Protein AF-A0A0G4EYD3-F1 (afdb_monomer)

Sequence (147 aa):
MQPTGAAPSPRPPSPALFQPADLFDLSLPISKMAAMAMATDDAKRAALRSQLATRTRQQELLGHTAETVNSTLLNAVQQHIHKALSRLGLADVLAFDIGGDVEAGLKVVYVLERGNGEEWRAMGRFLRLAAIYRLTPANGLPLVLSA

pLDDT: mean 81.96, std 15.68, range [40.56, 94.81]

Radius of gyration: 21.17 Å; Cα contacts (8 Å, |Δi|>4): 129; chains: 1; bounding box: 42×32×82 Å

Mean predicted aligned error: 10.3 Å

Structure (mmCIF, N/CA/C/O backbone):
data_AF-A0A0G4EYD3-F1
#
_entry.id   AF-A0A0G4EYD3-F1
#
loop_
_atom_site.group_PDB
_atom_site.id
_atom_site.type_symbol
_atom_site.label_atom_id
_atom_site.label_alt_id
_atom_site.label_comp_id
_atom_site.label_asym_id
_atom_site.label_entity_id
_atom_site.label_seq_id
_atom_site.pdbx_PDB_ins_code
_atom_site.Cartn_x
_atom_site.Cartn_y
_atom_site.Cartn_z
_atom_site.occupancy
_atom_site.B_iso_or_equiv
_atom_site.auth_seq_id
_atom_site.auth_comp_id
_atom_site.auth_asym_id
_atom_site.auth_atom_id
_atom_site.pdbx_PDB_model_num
ATOM 1 N N . MET A 1 1 ? -21.537 16.312 61.792 1.00 40.56 1 MET A N 1
ATOM 2 C CA . MET A 1 1 ? -20.476 16.769 60.869 1.00 40.56 1 MET A CA 1
ATOM 3 C C . MET A 1 1 ? -20.125 15.584 59.979 1.00 40.56 1 MET A C 1
ATOM 5 O O . MET A 1 1 ? -19.493 14.658 60.463 1.00 40.56 1 MET A O 1
ATOM 9 N N . GLN A 1 2 ? -20.636 15.539 58.750 1.00 45.38 2 GLN A N 1
ATOM 10 C CA . GLN A 1 2 ? -20.492 14.410 57.821 1.00 45.38 2 GLN A CA 1
ATOM 11 C C . GLN A 1 2 ? -19.885 14.970 56.525 1.00 45.38 2 GLN A C 1
ATOM 13 O O . GLN A 1 2 ? -20.424 15.960 56.029 1.00 45.38 2 GLN A O 1
ATOM 18 N N . PRO A 1 3 ? -18.761 14.446 56.001 1.00 52.41 3 PRO A N 1
ATOM 19 C CA . PRO A 1 3 ? -18.177 14.989 54.786 1.00 52.41 3 PRO A CA 1
ATOM 20 C C . PRO A 1 3 ? -18.853 14.369 53.559 1.00 52.41 3 PRO A C 1
ATOM 22 O O . PRO A 1 3 ? -18.939 13.150 53.413 1.00 52.41 3 PRO A O 1
ATOM 25 N N . THR A 1 4 ? -19.347 15.236 52.681 1.00 48.44 4 THR A N 1
ATOM 26 C CA . THR A 1 4 ? -19.928 14.898 51.382 1.00 48.44 4 THR A CA 1
ATOM 27 C C . THR A 1 4 ? -18.837 14.363 50.454 1.00 48.44 4 THR A C 1
ATOM 29 O O . THR A 1 4 ? -17.903 15.084 50.107 1.00 48.44 4 THR A O 1
ATOM 32 N N . GLY A 1 5 ? -18.948 13.094 50.053 1.00 50.06 5 GLY A N 1
ATOM 33 C CA . GLY A 1 5 ? -18.092 12.491 49.034 1.00 50.06 5 GLY 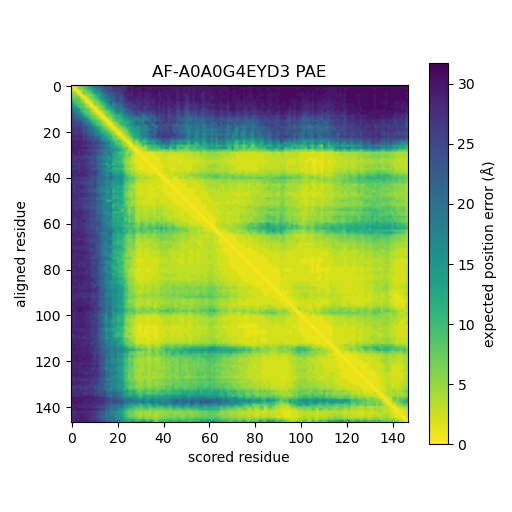A CA 1
ATOM 34 C C . GLY A 1 5 ? -18.381 13.090 47.657 1.00 50.06 5 GLY A C 1
ATOM 35 O O . GLY A 1 5 ? -19.518 13.061 47.190 1.00 50.06 5 GLY A O 1
ATOM 36 N N . ALA A 1 6 ? -17.354 13.646 47.017 1.00 49.34 6 ALA A N 1
ATOM 37 C CA . ALA A 1 6 ? -17.424 14.126 45.644 1.00 49.34 6 ALA A CA 1
ATOM 38 C C . ALA A 1 6 ? -17.545 12.939 44.672 1.00 49.34 6 ALA A C 1
ATOM 40 O O . ALA A 1 6 ? -16.748 12.001 44.720 1.00 49.34 6 ALA A O 1
ATOM 41 N N . ALA A 1 7 ? -18.543 12.985 43.790 1.00 56.22 7 ALA A N 1
ATOM 42 C CA . ALA A 1 7 ? -18.697 12.030 42.699 1.00 56.22 7 ALA A CA 1
ATOM 43 C C . ALA A 1 7 ? -17.578 12.218 41.649 1.00 56.22 7 ALA A C 1
ATOM 45 O O . ALA A 1 7 ? -17.197 13.358 41.368 1.00 56.22 7 ALA A O 1
ATOM 46 N N . PRO A 1 8 ? -17.052 11.139 41.040 1.00 48.81 8 PRO A N 1
ATOM 47 C CA . PRO A 1 8 ? -16.058 11.252 39.980 1.00 48.81 8 PRO A CA 1
ATOM 48 C C . PRO A 1 8 ? -16.696 11.793 38.693 1.00 48.81 8 PRO A C 1
ATOM 50 O O . PRO A 1 8 ? -17.663 11.233 38.176 1.00 48.81 8 PRO A O 1
ATOM 53 N N . SER A 1 9 ? -16.132 12.882 38.169 1.00 48.56 9 SER A N 1
ATOM 54 C CA . SER A 1 9 ? -16.523 13.479 36.890 1.00 48.56 9 SER A CA 1
ATOM 55 C C . SER A 1 9 ? -16.394 12.472 35.735 1.00 48.56 9 SER A C 1
ATOM 57 O O . SER A 1 9 ? -15.351 11.820 35.611 1.00 48.56 9 SER A O 1
ATOM 59 N N . PRO A 1 10 ? -17.397 12.357 34.846 1.00 48.25 10 PRO A N 1
ATOM 60 C CA . PRO A 1 10 ? -17.303 11.504 33.671 1.00 48.25 10 PRO A CA 1
ATOM 61 C C . PRO A 1 10 ? -16.250 12.063 32.706 1.00 48.25 10 PRO A C 1
ATOM 63 O O . PRO A 1 10 ? -16.339 13.197 32.236 1.00 48.25 10 PRO A O 1
ATOM 66 N N . ARG A 1 11 ? -15.225 11.255 32.416 1.00 48.97 11 ARG A N 1
ATOM 67 C CA . ARG A 1 11 ? -14.239 11.529 31.365 1.00 48.97 11 ARG A CA 1
ATOM 68 C C . ARG A 1 11 ? -14.976 11.586 30.015 1.00 48.97 11 ARG A C 1
ATOM 70 O O . ARG A 1 11 ? -15.699 10.637 29.713 1.00 48.97 11 ARG A O 1
ATOM 77 N N . PRO A 1 12 ? -14.809 12.643 29.199 1.00 50.22 12 PRO A N 1
ATOM 78 C CA . PRO A 1 12 ? -15.462 12.706 27.899 1.00 50.22 12 PRO A CA 1
ATOM 79 C C . PRO A 1 12 ? -14.960 11.556 27.008 1.00 50.22 12 PRO A C 1
ATOM 81 O O . PRO A 1 12 ? -13.764 11.240 27.044 1.00 50.22 12 PRO A O 1
ATOM 84 N N . PRO A 1 13 ? -15.843 10.910 26.225 1.00 55.06 13 PRO A N 1
ATOM 85 C CA . PRO A 1 13 ? -15.437 9.873 25.288 1.00 55.06 13 PRO A CA 1
ATOM 86 C C . PRO A 1 13 ? -14.444 10.473 24.291 1.00 55.06 13 PRO A C 1
ATOM 88 O O . PRO A 1 13 ? -14.713 11.507 23.678 1.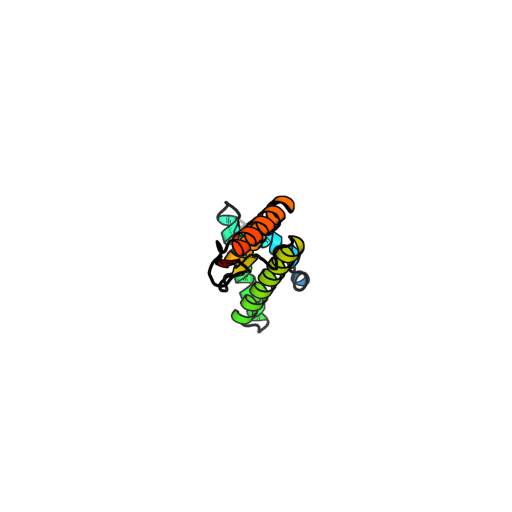00 55.06 13 PRO A O 1
ATOM 91 N N . SER A 1 14 ? -13.277 9.843 24.143 1.00 58.84 14 SER A N 1
ATOM 92 C CA . SER A 1 14 ? -12.339 10.199 23.081 1.00 58.84 14 SER A CA 1
ATOM 93 C C . SER A 1 14 ? -13.079 10.130 21.741 1.00 58.84 14 SER A C 1
ATOM 95 O O . SER A 1 14 ? -13.732 9.116 21.481 1.00 58.84 14 SER A O 1
ATOM 97 N N . PRO A 1 15 ? -13.029 11.178 20.900 1.00 45.50 15 PRO A N 1
ATOM 98 C CA . PRO A 1 15 ? -13.751 11.169 19.638 1.00 45.50 15 PRO A CA 1
ATOM 99 C C . PRO A 1 15 ? -13.253 10.002 18.786 1.00 45.50 15 PRO A C 1
ATOM 101 O O . PRO A 1 15 ? -12.053 9.871 18.529 1.00 45.50 15 PRO A O 1
ATOM 104 N N . ALA A 1 16 ? -14.177 9.137 18.366 1.00 55.03 16 ALA A N 1
ATOM 105 C CA . ALA A 1 16 ? -13.883 8.110 17.384 1.00 55.03 16 ALA A CA 1
ATOM 106 C C . ALA A 1 16 ? -13.436 8.816 16.099 1.00 55.03 16 ALA A C 1
ATOM 108 O O . ALA A 1 16 ? -14.195 9.563 15.487 1.00 55.03 16 ALA A O 1
ATOM 109 N N . LEU A 1 17 ? -12.177 8.609 15.712 1.00 56.00 17 LEU A N 1
ATOM 110 C CA . LEU A 1 17 ? -11.578 9.234 14.529 1.00 56.00 17 LEU A CA 1
ATOM 111 C C . LEU A 1 17 ? -12.106 8.672 13.199 1.00 56.00 17 LEU A C 1
ATOM 113 O O . LEU A 1 17 ? -11.636 9.106 12.148 1.00 56.00 17 LEU A O 1
ATOM 117 N N . PHE A 1 18 ? -13.024 7.710 13.264 1.00 48.94 18 PHE A N 1
ATOM 118 C CA . PHE A 1 18 ? -13.654 7.042 12.137 1.00 48.94 18 PHE A CA 1
ATOM 119 C C . PHE A 1 18 ? -15.134 6.870 12.452 1.00 48.94 18 PHE A C 1
ATOM 121 O O . PHE A 1 18 ? -15.485 6.373 13.528 1.00 48.94 18 PHE A O 1
ATOM 128 N N .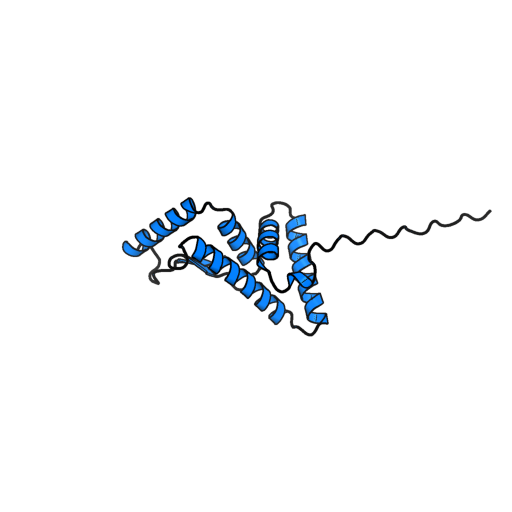 GLN A 1 19 ? -15.991 7.303 11.533 1.00 49.38 19 GLN A N 1
ATOM 129 C CA . GLN A 1 19 ? -17.426 7.087 11.639 1.00 49.38 19 GLN A CA 1
ATOM 130 C C . GLN A 1 19 ? -17.807 5.808 10.883 1.00 49.38 19 GLN A C 1
ATOM 132 O O . GLN A 1 19 ? -17.167 5.470 9.889 1.00 49.38 19 GLN A O 1
ATOM 137 N N . PRO A 1 20 ? -18.874 5.098 11.293 1.00 46.72 20 PRO A N 1
ATOM 138 C CA . PRO A 1 20 ? -19.360 3.932 10.556 1.00 46.72 20 PRO A CA 1
ATOM 139 C C . PRO A 1 20 ? -19.667 4.244 9.082 1.00 46.72 20 PRO A C 1
ATOM 141 O O . PRO A 1 20 ? -19.552 3.364 8.243 1.00 46.72 20 PRO A O 1
ATOM 144 N N . ALA A 1 21 ? -20.010 5.492 8.744 1.00 41.50 21 ALA A N 1
ATOM 145 C CA . ALA A 1 21 ? -20.272 5.929 7.371 1.00 41.50 21 ALA A CA 1
ATOM 146 C C . ALA A 1 21 ? -19.030 5.921 6.452 1.00 41.50 21 ALA A C 1
ATOM 148 O O . ALA A 1 21 ? -19.189 5.871 5.234 1.00 41.50 21 ALA A O 1
ATOM 149 N N . ASP A 1 22 ? -17.811 5.854 7.004 1.00 49.59 22 ASP A N 1
ATOM 150 C CA . ASP A 1 22 ? -16.561 5.680 6.239 1.00 49.59 22 ASP A CA 1
ATOM 151 C C . ASP A 1 22 ? -16.406 4.244 5.679 1.00 49.59 22 ASP A C 1
ATOM 153 O O . ASP A 1 22 ? -15.371 3.879 5.121 1.00 49.59 22 ASP A O 1
ATOM 157 N N . LEU A 1 23 ? -17.440 3.404 5.834 1.00 47.19 23 LEU A N 1
ATOM 158 C CA . LEU A 1 23 ? -17.499 2.006 5.398 1.00 47.19 23 LEU A CA 1
ATOM 159 C C . LEU A 1 23 ? -17.307 1.802 3.887 1.00 47.19 23 LEU A C 1
ATOM 161 O O . LEU A 1 23 ? -16.949 0.693 3.495 1.00 47.19 23 LEU A O 1
ATOM 165 N N . PHE A 1 24 ? -17.524 2.826 3.055 1.00 48.47 24 PHE A N 1
ATOM 166 C CA . PHE A 1 24 ? -17.606 2.659 1.596 1.00 48.47 24 PHE A CA 1
ATOM 167 C C . PHE A 1 24 ? -16.558 3.429 0.783 1.00 48.47 24 PHE A C 1
ATOM 169 O O . PHE A 1 24 ? -16.327 3.070 -0.369 1.00 48.47 24 PHE A O 1
ATOM 176 N N . ASP A 1 25 ? -15.863 4.409 1.371 1.00 55.00 25 ASP A N 1
ATOM 177 C CA . ASP A 1 25 ? -14.700 5.056 0.747 1.00 55.00 25 ASP A CA 1
ATOM 178 C C . ASP A 1 25 ? -13.474 4.902 1.651 1.00 55.00 25 ASP A C 1
ATOM 180 O O . ASP A 1 25 ? -13.093 5.779 2.425 1.00 55.00 25 ASP A O 1
ATOM 184 N N . LEU A 1 26 ? -12.866 3.718 1.572 1.00 63.03 26 LEU A N 1
ATOM 185 C CA . LEU A 1 26 ? -11.717 3.343 2.392 1.00 63.03 26 LEU A CA 1
ATOM 186 C C . LEU A 1 26 ? -10.424 4.061 1.984 1.00 63.03 26 LEU A C 1
ATOM 188 O O . LEU A 1 26 ? -9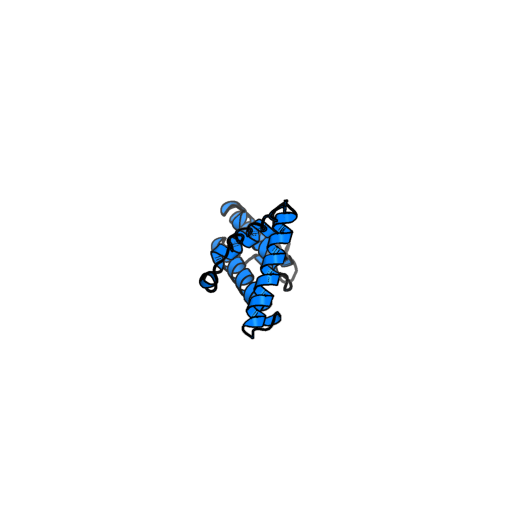.426 3.911 2.679 1.00 63.03 26 LEU A O 1
ATOM 192 N N . SER A 1 27 ? -10.416 4.864 0.916 1.00 62.09 27 SER A N 1
ATOM 193 C CA . SER A 1 27 ? -9.193 5.499 0.415 1.00 62.09 27 SER A CA 1
ATOM 194 C C . SER A 1 27 ? -8.574 6.487 1.416 1.00 62.09 27 SER A C 1
ATOM 196 O O . SER A 1 27 ? -7.394 6.377 1.748 1.00 62.09 27 SER A O 1
ATOM 198 N N . LEU A 1 28 ? -9.380 7.399 1.968 1.00 61.16 28 LEU A N 1
ATOM 199 C CA . LEU A 1 28 ? -8.977 8.362 3.002 1.00 61.16 28 LEU A CA 1
ATOM 200 C C . LEU A 1 28 ? -8.583 7.679 4.328 1.00 61.16 28 LEU A C 1
ATOM 202 O O . LEU A 1 28 ? -7.531 8.011 4.889 1.00 61.16 28 LEU A O 1
ATOM 206 N N . PRO A 1 29 ? -9.361 6.701 4.836 1.00 84.31 29 PRO A N 1
ATOM 207 C CA . PRO A 1 29 ? -8.949 5.888 5.974 1.00 84.31 29 PRO A CA 1
ATOM 208 C C . PRO A 1 29 ? -7.628 5.141 5.759 1.00 84.31 29 PRO A C 1
ATOM 210 O O . PRO A 1 29 ? -6.812 5.095 6.679 1.00 84.31 29 PRO A O 1
ATOM 213 N N . ILE A 1 30 ? -7.386 4.584 4.567 1.00 88.19 30 ILE A N 1
ATOM 214 C CA . ILE A 1 30 ? -6.188 3.791 4.259 1.00 88.19 30 ILE A CA 1
ATOM 215 C C . ILE A 1 30 ? -4.917 4.644 4.311 1.00 88.19 30 ILE A C 1
ATOM 217 O O . ILE A 1 30 ? -3.982 4.249 5.004 1.00 88.19 30 ILE A O 1
ATOM 221 N N . SER A 1 31 ? -4.878 5.829 3.691 1.00 89.25 31 SER A N 1
ATOM 222 C CA . SER A 1 31 ? -3.692 6.706 3.749 1.00 89.25 31 SER A CA 1
ATOM 223 C C . SER A 1 31 ? -3.357 7.133 5.186 1.00 89.25 31 SER A C 1
ATOM 225 O O . SER A 1 31 ? -2.194 7.192 5.592 1.00 89.25 31 SER A O 1
ATOM 227 N N . LYS A 1 32 ? -4.381 7.377 6.016 1.00 90.44 32 LYS A N 1
ATOM 228 C CA . LYS A 1 32 ? -4.191 7.699 7.439 1.00 90.44 32 LYS A CA 1
ATOM 229 C C . LYS A 1 32 ? -3.658 6.505 8.230 1.00 90.44 32 LYS A C 1
ATOM 231 O O . LYS A 1 32 ? -2.720 6.663 9.011 1.00 90.44 32 LYS A O 1
ATOM 236 N N . MET A 1 33 ? -4.227 5.319 8.026 1.00 90.94 33 MET A N 1
ATOM 237 C CA . MET A 1 33 ? -3.736 4.084 8.643 1.00 90.94 33 MET A CA 1
ATOM 238 C C . MET A 1 33 ? -2.300 3.769 8.196 1.00 90.94 33 MET A C 1
ATOM 240 O O . MET A 1 33 ? -1.483 3.375 9.023 1.00 90.94 33 MET A O 1
ATOM 244 N N . ALA A 1 34 ? -1.961 4.034 6.933 1.00 93.00 34 ALA A N 1
ATOM 245 C CA . ALA A 1 34 ? -0.616 3.905 6.381 1.00 93.00 34 ALA A CA 1
ATOM 246 C C . ALA A 1 34 ? 0.384 4.839 7.081 1.00 93.00 34 ALA A C 1
ATOM 248 O O . ALA A 1 34 ? 1.449 4.402 7.520 1.00 93.00 34 ALA A O 1
ATOM 249 N N . ALA A 1 35 ? 0.008 6.103 7.294 1.00 92.62 35 ALA A N 1
ATOM 250 C CA . ALA A 1 35 ? 0.816 7.046 8.065 1.00 92.62 35 ALA A CA 1
ATOM 251 C C . ALA A 1 35 ? 1.008 6.607 9.529 1.00 92.62 35 ALA A C 1
ATOM 253 O O . ALA A 1 35 ? 2.081 6.807 10.095 1.00 92.62 35 ALA A O 1
ATOM 254 N N . MET A 1 36 ? -0.004 5.990 10.149 1.00 92.62 36 MET A N 1
ATOM 255 C CA . MET A 1 36 ? 0.117 5.433 11.502 1.00 92.62 36 MET A CA 1
ATOM 256 C C . MET A 1 36 ? 1.005 4.182 11.541 1.00 92.62 36 MET A C 1
ATOM 258 O O . MET A 1 36 ? 1.783 4.035 12.481 1.00 92.62 36 MET A O 1
ATOM 262 N N . ALA A 1 37 ? 0.930 3.312 10.529 1.00 92.12 37 ALA A N 1
ATOM 263 C CA . ALA A 1 37 ? 1.753 2.105 10.420 1.00 92.12 37 ALA A CA 1
ATOM 264 C C . ALA A 1 37 ? 3.251 2.432 10.291 1.00 92.12 37 ALA A C 1
ATOM 266 O O . ALA A 1 37 ? 4.091 1.718 10.836 1.00 92.12 37 ALA A O 1
ATOM 267 N N . MET A 1 38 ? 3.574 3.538 9.613 1.00 94.81 38 MET A N 1
ATOM 268 C CA . MET A 1 38 ? 4.941 4.039 9.417 1.00 94.81 38 MET A CA 1
ATOM 269 C C . MET A 1 38 ? 5.383 5.084 10.454 1.00 94.81 38 MET A C 1
ATOM 271 O O . MET A 1 38 ? 6.464 5.659 10.328 1.00 94.81 38 MET A O 1
ATOM 275 N N . ALA A 1 39 ? 4.575 5.351 11.485 1.00 92.31 39 ALA A N 1
ATOM 276 C CA . ALA A 1 39 ? 4.936 6.310 12.522 1.00 92.31 39 ALA A CA 1
ATOM 277 C C . ALA A 1 39 ? 6.088 5.784 13.395 1.00 92.31 39 ALA A C 1
ATOM 279 O O . ALA A 1 39 ? 6.054 4.650 13.869 1.00 92.31 39 ALA A O 1
ATOM 280 N N . THR A 1 40 ? 7.066 6.645 13.688 1.00 92.06 40 THR A N 1
ATOM 281 C CA . THR A 1 40 ? 8.166 6.343 14.626 1.00 92.06 40 THR A CA 1
ATOM 282 C C . THR A 1 40 ? 7.682 6.176 16.072 1.00 92.06 40 THR A C 1
ATOM 284 O O . THR A 1 40 ? 8.365 5.582 16.893 1.00 92.06 40 THR A O 1
ATOM 287 N N . ASP A 1 41 ? 6.506 6.718 16.390 1.00 92.56 41 ASP A N 1
ATOM 288 C CA . ASP A 1 41 ? 5.900 6.678 17.718 1.00 92.56 41 ASP A CA 1
ATOM 289 C C . ASP A 1 41 ? 5.169 5.345 17.958 1.00 92.56 41 ASP A C 1
ATOM 291 O O . ASP A 1 41 ? 4.169 5.028 17.301 1.00 92.56 41 ASP A O 1
ATOM 295 N N . ASP A 1 42 ? 5.646 4.587 18.944 1.00 91.38 42 ASP A N 1
ATOM 296 C CA . ASP A 1 42 ? 5.076 3.304 19.358 1.00 91.38 42 ASP A CA 1
ATOM 297 C C . ASP A 1 42 ? 3.614 3.406 19.788 1.00 91.38 42 ASP A C 1
ATOM 299 O O . ASP A 1 42 ? 2.823 2.509 19.482 1.00 91.38 42 ASP A O 1
ATOM 303 N N . ALA A 1 43 ? 3.216 4.510 20.426 1.00 91.81 43 ALA A N 1
ATOM 304 C CA . ALA A 1 43 ? 1.835 4.718 20.835 1.00 91.81 43 ALA A CA 1
ATOM 305 C C . ALA A 1 43 ? 0.908 4.845 19.618 1.00 91.81 43 ALA A C 1
ATOM 307 O O . ALA A 1 43 ? -0.214 4.335 19.640 1.00 91.81 43 ALA A O 1
ATOM 308 N N . LYS A 1 44 ? 1.376 5.455 18.520 1.00 89.62 44 LYS A N 1
ATOM 309 C CA . LYS A 1 44 ? 0.597 5.563 17.273 1.00 89.62 44 LYS A CA 1
ATOM 310 C C . LYS A 1 44 ? 0.444 4.215 16.580 1.00 89.62 44 LYS A C 1
ATOM 312 O O . LYS A 1 44 ? -0.656 3.893 16.127 1.00 89.62 44 LYS A O 1
ATOM 317 N N . ARG A 1 45 ? 1.504 3.401 16.552 1.00 91.31 45 ARG A N 1
ATOM 318 C CA . ARG A 1 45 ? 1.438 2.031 16.012 1.00 91.31 45 ARG A CA 1
ATOM 319 C C . ARG A 1 45 ? 0.527 1.140 16.863 1.00 91.31 45 ARG A C 1
ATOM 321 O O . ARG A 1 45 ? -0.288 0.395 16.323 1.00 91.31 45 ARG A O 1
ATOM 328 N N . ALA A 1 46 ? 0.594 1.257 18.189 1.00 91.00 46 ALA A N 1
ATOM 329 C CA . ALA A 1 46 ? -0.307 0.552 19.101 1.00 91.00 46 ALA A CA 1
ATOM 330 C C . ALA A 1 46 ? -1.771 0.994 18.929 1.00 91.00 46 ALA A C 1
ATOM 332 O O . ALA A 1 46 ? -2.672 0.154 18.920 1.00 91.00 46 ALA A O 1
ATOM 333 N N . ALA A 1 47 ? -2.014 2.292 18.724 1.00 90.62 47 ALA A N 1
ATOM 334 C CA . ALA A 1 47 ? -3.346 2.817 18.444 1.00 90.62 47 ALA A CA 1
ATOM 335 C C . ALA A 1 47 ? -3.925 2.254 17.138 1.00 90.62 47 ALA A C 1
ATOM 337 O O . ALA A 1 47 ? -5.093 1.871 17.126 1.00 90.62 47 ALA A O 1
ATOM 338 N N . LEU A 1 48 ? -3.120 2.134 16.073 1.00 91.19 48 LEU A N 1
ATOM 339 C CA . LEU A 1 48 ? -3.545 1.491 14.824 1.00 91.19 48 LEU A CA 1
ATOM 340 C C . LEU A 1 48 ? -3.997 0.046 15.074 1.00 91.19 48 LEU A C 1
ATOM 342 O O . LEU A 1 48 ? -5.110 -0.325 14.707 1.00 91.19 48 LEU A O 1
ATOM 346 N N . ARG A 1 49 ? -3.173 -0.760 15.755 1.00 90.06 49 ARG A N 1
ATOM 347 C CA . ARG A 1 49 ? -3.507 -2.164 16.060 1.00 90.06 49 ARG A CA 1
ATOM 348 C C . ARG A 1 49 ? -4.767 -2.284 16.917 1.00 90.06 49 ARG A C 1
ATOM 350 O O . ARG A 1 49 ? -5.612 -3.133 16.651 1.00 90.06 49 ARG A O 1
ATOM 357 N N . SER A 1 50 ? -4.927 -1.399 17.900 1.00 88.88 50 SER A N 1
ATOM 358 C CA . SER A 1 50 ? -6.132 -1.326 18.735 1.00 88.88 50 SER A CA 1
ATOM 359 C C . SER A 1 50 ? -7.387 -0.994 17.919 1.00 88.88 50 SER A C 1
ATOM 361 O O . SER A 1 50 ? -8.440 -1.602 18.120 1.00 88.88 50 SER A O 1
ATOM 363 N N . GLN A 1 51 ? -7.282 -0.075 16.956 1.00 86.56 51 GLN A N 1
ATOM 364 C CA . GLN A 1 51 ? -8.386 0.271 16.058 1.00 86.56 51 GLN A CA 1
ATOM 365 C C . GLN A 1 51 ? -8.773 -0.897 15.151 1.00 86.56 51 GLN A C 1
ATOM 367 O O . GLN A 1 51 ? -9.962 -1.182 15.024 1.00 86.56 51 GLN A O 1
ATOM 372 N N . LEU A 1 52 ? -7.793 -1.604 14.579 1.00 85.94 52 LEU A N 1
ATOM 373 C CA . LEU A 1 52 ? -8.043 -2.811 13.787 1.00 85.94 52 LEU A CA 1
ATOM 374 C C . LEU A 1 52 ? -8.763 -3.877 14.623 1.00 85.94 52 LEU A C 1
ATOM 376 O O . LEU A 1 52 ? -9.819 -4.355 14.219 1.00 85.94 52 LEU A O 1
ATOM 380 N N . ALA A 1 53 ? -8.268 -4.171 15.828 1.00 86.75 53 ALA A N 1
ATOM 381 C CA . ALA A 1 53 ? -8.886 -5.150 16.724 1.00 86.75 53 ALA A CA 1
ATOM 382 C C . ALA A 1 53 ? -10.310 -4.752 17.152 1.00 86.75 53 ALA A C 1
ATOM 384 O O . ALA A 1 53 ? -11.218 -5.584 17.176 1.00 86.75 53 ALA A O 1
ATOM 385 N N . THR A 1 54 ? -10.524 -3.472 17.469 1.00 85.38 54 THR A N 1
ATOM 386 C CA . THR A 1 54 ? -11.844 -2.953 17.858 1.00 85.38 54 THR A CA 1
ATOM 387 C C . THR A 1 54 ? -12.832 -3.049 16.700 1.00 85.38 54 THR A C 1
ATOM 389 O O . THR A 1 54 ? -13.963 -3.485 16.907 1.00 85.38 54 THR A O 1
ATOM 392 N N . ARG A 1 55 ? -12.404 -2.703 15.478 1.00 81.81 55 ARG A N 1
ATOM 393 C CA . ARG A 1 55 ? -13.229 -2.808 14.269 1.00 81.81 55 ARG A CA 1
ATOM 394 C C . ARG A 1 55 ? -13.626 -4.252 13.988 1.00 81.81 55 ARG A C 1
ATOM 396 O O . ARG A 1 55 ? -14.801 -4.508 13.739 1.00 81.81 55 ARG A O 1
ATOM 403 N N . THR A 1 56 ? -12.675 -5.182 14.066 1.00 83.88 56 THR A N 1
ATOM 404 C CA . THR A 1 56 ? -12.949 -6.614 13.901 1.00 83.88 56 THR A CA 1
ATOM 405 C C . THR A 1 56 ? -14.001 -7.076 14.898 1.00 83.88 56 THR A C 1
ATOM 407 O O . THR A 1 56 ? -15.028 -7.609 14.488 1.00 83.88 56 THR A O 1
ATOM 410 N N . ARG A 1 57 ? -13.831 -6.749 16.185 1.00 83.81 57 ARG A N 1
ATOM 411 C CA . ARG A 1 57 ? -14.804 -7.099 17.228 1.00 83.81 57 ARG A CA 1
ATOM 412 C C . ARG A 1 57 ? -16.186 -6.483 16.981 1.00 83.81 57 ARG A C 1
ATOM 414 O O . ARG A 1 57 ? -17.198 -7.128 17.220 1.00 83.81 57 ARG A O 1
ATOM 421 N N . GLN A 1 58 ? -16.258 -5.240 16.507 1.00 82.00 58 GLN A N 1
ATOM 422 C CA . GLN A 1 58 ? -17.536 -4.601 16.175 1.00 82.00 58 GLN A CA 1
ATOM 423 C C . GLN A 1 58 ? -18.253 -5.302 15.020 1.00 82.00 58 GLN A C 1
ATOM 425 O O . GLN A 1 58 ? -19.468 -5.450 15.063 1.00 82.00 58 GLN A O 1
ATOM 430 N N . GLN A 1 59 ? -17.520 -5.742 14.000 1.00 79.12 59 GLN A N 1
ATOM 431 C CA . GLN A 1 59 ? -18.107 -6.470 12.878 1.00 79.12 59 GLN A CA 1
ATOM 432 C C . GLN A 1 59 ? -18.507 -7.902 13.261 1.00 79.12 59 GLN A C 1
ATOM 434 O O . GLN A 1 59 ? -19.531 -8.382 12.778 1.00 79.12 59 GLN A O 1
ATOM 439 N N . GLU A 1 60 ? -17.802 -8.535 14.201 1.00 83.88 60 GLU A N 1
ATOM 440 C CA . GLU A 1 60 ? -18.231 -9.798 14.822 1.00 83.88 60 GLU A CA 1
ATOM 441 C C . GLU A 1 60 ? -19.570 -9.675 15.547 1.00 83.88 60 GLU A C 1
ATOM 443 O O . GLU A 1 60 ? -20.435 -10.536 15.393 1.00 83.88 60 GLU A O 1
ATOM 448 N N . LEU A 1 61 ? -19.795 -8.568 16.260 1.00 86.31 61 LEU A N 1
ATOM 449 C CA . LEU A 1 61 ? -21.086 -8.286 16.898 1.00 86.31 61 LEU A CA 1
ATOM 450 C C . LEU A 1 61 ? -22.232 -8.114 15.885 1.00 86.31 61 LEU A C 1
ATOM 452 O O . LEU A 1 61 ? -23.393 -8.289 16.243 1.00 86.31 61 LEU A O 1
ATOM 456 N N . LEU A 1 62 ? -21.912 -7.787 14.630 1.00 85.31 62 LEU A N 1
ATOM 457 C CA . LEU A 1 62 ? -22.863 -7.680 13.519 1.00 85.31 62 LEU A CA 1
ATOM 458 C C . LEU A 1 62 ? -23.009 -8.996 12.729 1.00 85.31 62 LEU A C 1
ATOM 460 O O . LEU A 1 62 ? -23.733 -9.031 11.737 1.00 85.31 62 LEU A O 1
ATOM 464 N N . GLY A 1 63 ? -22.347 -10.076 13.162 1.00 85.31 63 GLY A N 1
ATOM 465 C CA . GLY A 1 63 ? -22.424 -11.403 12.545 1.00 85.31 63 GLY A CA 1
ATOM 466 C C . GLY A 1 63 ? -21.365 -11.691 11.475 1.00 85.31 63 GLY A C 1
ATOM 467 O O . GLY A 1 63 ? -21.436 -12.734 10.827 1.00 85.31 63 GLY A O 1
ATOM 468 N N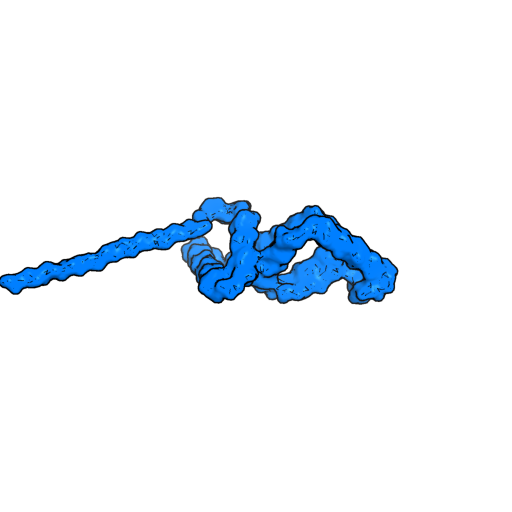 . HIS A 1 64 ? -20.378 -10.812 11.274 1.00 84.00 64 HIS A N 1
ATOM 469 C CA . HIS A 1 64 ? -19.261 -11.070 10.359 1.00 84.00 64 HIS A CA 1
ATOM 470 C C . HIS A 1 64 ? -18.129 -11.826 11.057 1.00 84.00 64 HIS A C 1
ATOM 472 O O . HIS A 1 64 ? -17.786 -11.532 12.193 1.00 84.00 64 HIS A O 1
ATOM 478 N N . THR A 1 65 ? -17.477 -12.768 10.381 1.00 86.88 65 THR A N 1
ATOM 479 C CA . THR A 1 65 ? -16.305 -13.444 10.961 1.00 86.88 65 THR A CA 1
ATOM 480 C C . THR A 1 65 ? -15.064 -12.558 10.873 1.00 86.88 65 THR A C 1
ATOM 482 O O . THR A 1 65 ? -14.902 -11.837 9.887 1.00 86.88 65 THR A O 1
ATOM 485 N N . ALA A 1 66 ? -14.141 -12.656 11.838 1.00 83.31 66 ALA A N 1
ATOM 486 C CA . ALA A 1 66 ? -12.853 -11.954 11.783 1.00 83.31 66 ALA A CA 1
ATOM 487 C C . ALA A 1 66 ? -12.096 -12.170 10.462 1.00 83.31 66 ALA A C 1
ATOM 489 O O . ALA A 1 66 ? -11.467 -11.248 9.948 1.00 83.31 66 ALA A O 1
ATOM 490 N N . GLU A 1 67 ? -12.197 -13.365 9.882 1.00 85.75 67 GLU A N 1
ATOM 491 C CA . GLU A 1 67 ? -11.620 -13.693 8.578 1.00 85.75 67 GLU A CA 1
ATOM 492 C C . GLU A 1 67 ? -12.248 -12.873 7.437 1.00 85.75 67 GLU A C 1
ATOM 494 O O . GLU A 1 67 ? -11.534 -12.332 6.590 1.00 85.75 67 GLU A O 1
ATOM 499 N N . THR A 1 68 ? -13.573 -12.698 7.444 1.00 83.56 68 THR A N 1
ATOM 500 C CA . THR A 1 68 ? -14.288 -11.861 6.465 1.00 83.56 68 THR A CA 1
ATOM 501 C C . THR A 1 68 ? -13.902 -10.389 6.615 1.00 83.56 68 THR A C 1
ATOM 503 O O . THR A 1 68 ? -13.688 -9.688 5.626 1.00 83.56 68 THR A O 1
ATOM 506 N N . VAL A 1 69 ? -13.761 -9.914 7.856 1.00 81.56 69 VAL A N 1
ATOM 507 C CA . VAL A 1 69 ? -13.303 -8.546 8.135 1.00 81.56 69 VAL A CA 1
ATOM 508 C C . VAL A 1 69 ? -11.888 -8.332 7.607 1.00 81.56 69 VAL A C 1
ATOM 510 O O . VAL A 1 69 ? -11.628 -7.368 6.884 1.00 81.56 69 VAL A O 1
ATOM 513 N N . ASN A 1 70 ? -10.978 -9.248 7.947 1.00 85.69 70 ASN A N 1
ATOM 514 C CA . ASN A 1 70 ? -9.574 -9.144 7.579 1.00 85.69 70 ASN A CA 1
ATOM 515 C C . ASN A 1 70 ? -9.386 -9.223 6.060 1.00 85.69 70 ASN A C 1
ATOM 517 O O . ASN A 1 70 ? -8.686 -8.391 5.495 1.00 85.69 70 ASN A O 1
ATOM 521 N N . SER A 1 71 ? -10.066 -10.151 5.382 1.00 85.38 71 SER A N 1
ATOM 522 C CA . SER A 1 71 ? -10.027 -10.265 3.917 1.00 85.38 71 SER A CA 1
ATOM 523 C C . SER A 1 71 ? -10.617 -9.042 3.216 1.00 85.38 71 SER A C 1
ATOM 525 O O . SER A 1 71 ? -10.050 -8.572 2.232 1.00 85.38 71 SER A O 1
ATOM 527 N N . THR A 1 72 ? -11.696 -8.458 3.744 1.00 86.06 72 THR A N 1
ATOM 528 C CA . THR A 1 72 ? -12.265 -7.210 3.208 1.00 86.06 72 THR A CA 1
ATOM 529 C C . THR A 1 72 ? -11.273 -6.055 3.320 1.00 86.06 72 THR A C 1
ATOM 531 O O . THR A 1 72 ? -11.071 -5.304 2.364 1.00 86.06 72 THR A O 1
ATOM 534 N N . LEU A 1 73 ? -10.622 -5.916 4.477 1.00 87.19 73 LEU A N 1
ATOM 535 C CA . LEU A 1 73 ? -9.632 -4.870 4.699 1.00 87.19 73 LEU A CA 1
ATOM 536 C C . LEU A 1 73 ? -8.382 -5.079 3.838 1.00 87.19 73 LEU A C 1
ATOM 538 O O . LEU A 1 73 ? -7.895 -4.129 3.226 1.00 87.19 73 LEU A O 1
ATOM 542 N N . LEU A 1 74 ? -7.898 -6.317 3.754 1.00 90.06 74 LEU A N 1
ATOM 543 C CA . LEU A 1 74 ? -6.770 -6.693 2.913 1.00 90.06 74 LEU A CA 1
ATOM 544 C C . LEU A 1 74 ? -7.053 -6.363 1.445 1.00 90.06 74 LEU A C 1
ATOM 546 O O . LEU A 1 74 ? -6.238 -5.708 0.800 1.00 90.06 74 LEU A O 1
ATOM 550 N N . ASN A 1 75 ? -8.236 -6.730 0.947 1.00 89.19 75 ASN A N 1
ATOM 551 C CA . ASN A 1 75 ? -8.667 -6.415 -0.413 1.00 89.19 75 ASN A CA 1
ATOM 552 C C . ASN A 1 75 ? -8.704 -4.903 -0.659 1.00 89.19 75 ASN A C 1
ATOM 554 O O . ASN A 1 75 ? -8.243 -4.440 -1.701 1.00 89.19 75 ASN A O 1
ATOM 558 N N . ALA A 1 76 ? -9.201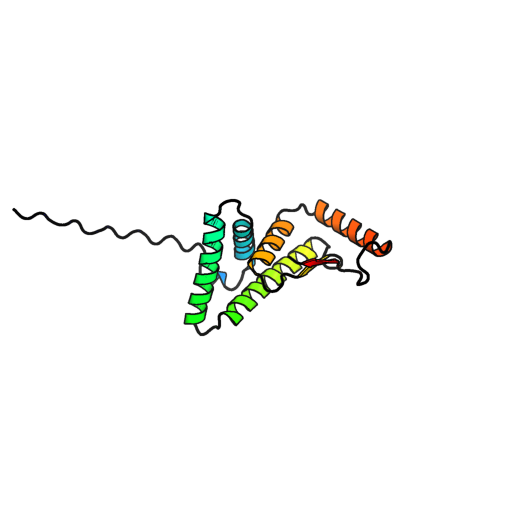 -4.116 0.297 1.00 89.56 76 ALA A N 1
ATOM 559 C CA . ALA A 1 76 ? -9.224 -2.661 0.169 1.00 89.56 76 ALA A CA 1
ATOM 560 C C . ALA A 1 76 ? -7.806 -2.065 0.084 1.00 89.56 76 ALA A C 1
ATOM 562 O O . ALA A 1 76 ? -7.542 -1.205 -0.758 1.00 89.56 76 ALA A O 1
ATOM 563 N N . VAL A 1 77 ? -6.872 -2.554 0.907 1.00 92.19 77 VAL A N 1
ATOM 564 C CA . VAL A 1 77 ? -5.458 -2.145 0.859 1.00 92.19 77 VAL A CA 1
ATOM 565 C C . VAL A 1 77 ? -4.814 -2.550 -0.470 1.00 92.19 77 VAL A C 1
ATOM 567 O O . VAL A 1 77 ? -4.167 -1.721 -1.109 1.00 92.19 77 VAL A O 1
ATOM 570 N N . GLN A 1 78 ? -5.040 -3.779 -0.944 1.00 92.25 78 GLN A N 1
ATOM 571 C CA . GLN A 1 78 ? -4.532 -4.253 -2.237 1.00 92.25 78 GLN A CA 1
ATOM 572 C C . GLN A 1 78 ? -5.060 -3.424 -3.412 1.00 92.25 78 GLN A C 1
ATOM 574 O O . GLN A 1 78 ? -4.290 -3.037 -4.291 1.00 92.25 78 GLN A O 1
ATOM 579 N N . GLN A 1 79 ? -6.353 -3.094 -3.419 1.00 91.50 79 GLN A N 1
ATOM 580 C CA . GLN A 1 79 ? -6.943 -2.225 -4.439 1.00 91.50 79 GLN A CA 1
ATOM 581 C C . GLN A 1 79 ? -6.312 -0.830 -4.425 1.00 91.50 79 GLN A C 1
ATOM 583 O O . GLN A 1 79 ? -6.023 -0.269 -5.486 1.00 91.50 79 GLN A O 1
ATOM 588 N N . HIS A 1 80 ? -6.049 -0.277 -3.238 1.00 92.56 80 HIS A N 1
ATOM 589 C CA . HIS A 1 80 ? -5.397 1.025 -3.101 1.00 92.56 80 HIS A CA 1
ATOM 590 C C . HIS A 1 80 ? -3.955 1.003 -3.626 1.00 92.56 80 HIS A C 1
ATOM 592 O O . HIS A 1 80 ? -3.562 1.903 -4.372 1.00 92.56 80 HIS A O 1
ATOM 598 N N . ILE A 1 81 ? -3.196 -0.060 -3.331 1.00 93.19 81 ILE A N 1
ATOM 599 C CA . ILE A 1 81 ? -1.855 -0.300 -3.892 1.00 93.19 81 ILE A CA 1
ATOM 600 C C . ILE A 1 81 ? -1.923 -0.381 -5.421 1.00 93.19 81 ILE A C 1
ATOM 602 O O . ILE A 1 81 ? -1.183 0.322 -6.108 1.00 93.19 81 ILE A O 1
ATOM 606 N N . HIS A 1 82 ? -2.838 -1.181 -5.972 1.00 93.38 82 HIS A N 1
ATOM 607 C CA . HIS A 1 82 ? -2.981 -1.341 -7.420 1.00 93.38 82 HIS A CA 1
ATOM 608 C C . HIS A 1 82 ? -3.339 -0.020 -8.121 1.00 93.38 82 HIS A C 1
ATOM 610 O O . HIS A 1 82 ? -2.774 0.315 -9.167 1.00 93.38 82 HIS A O 1
ATOM 616 N N . LYS A 1 83 ? -4.227 0.781 -7.519 1.00 92.50 83 LYS A N 1
ATOM 617 C CA . LYS A 1 83 ? -4.576 2.122 -8.009 1.00 92.50 83 LYS A CA 1
ATOM 618 C C . LYS A 1 83 ? -3.367 3.059 -7.990 1.00 92.50 83 LYS A C 1
ATOM 620 O O . LYS A 1 83 ? -3.153 3.794 -8.956 1.00 92.50 83 LYS A O 1
ATOM 625 N N . ALA A 1 84 ? -2.562 3.024 -6.926 1.00 92.50 84 ALA A N 1
ATOM 626 C CA . ALA A 1 84 ? -1.337 3.811 -6.830 1.00 92.50 84 ALA A CA 1
ATOM 627 C C . ALA A 1 84 ? -0.307 3.390 -7.893 1.00 92.50 84 ALA A C 1
ATOM 629 O O . ALA A 1 84 ? 0.192 4.248 -8.619 1.00 92.50 84 ALA A O 1
ATOM 630 N N . LEU A 1 85 ? -0.054 2.088 -8.062 1.00 93.94 85 LEU A N 1
ATOM 631 C CA . LEU A 1 85 ? 0.846 1.557 -9.094 1.00 93.94 85 LEU A CA 1
ATOM 632 C C . LEU A 1 85 ? 0.399 1.949 -10.505 1.00 93.94 85 LEU A C 1
ATOM 634 O O . LEU A 1 85 ? 1.219 2.378 -11.317 1.00 93.94 85 LEU A O 1
ATOM 638 N N . SER A 1 86 ? -0.901 1.861 -10.785 1.00 93.06 86 SER A N 1
ATOM 639 C CA . SER A 1 86 ? -1.474 2.255 -12.076 1.00 93.06 86 SER A CA 1
ATOM 640 C C . SER A 1 86 ? -1.265 3.744 -12.350 1.00 93.06 86 SER A C 1
ATOM 642 O O . SER A 1 86 ? -0.769 4.116 -13.412 1.00 93.06 86 SER A O 1
ATOM 644 N N . ARG A 1 87 ? -1.545 4.604 -11.361 1.00 91.81 87 ARG A N 1
ATOM 645 C CA . ARG A 1 87 ? -1.306 6.055 -11.450 1.00 91.81 87 ARG A CA 1
ATOM 646 C C . ARG A 1 87 ? 0.170 6.391 -11.690 1.00 91.81 87 ARG A C 1
ATOM 648 O O . ARG A 1 87 ? 0.472 7.368 -12.370 1.00 91.81 87 ARG A O 1
ATOM 655 N N . LEU A 1 88 ? 1.080 5.595 -11.133 1.00 91.88 88 LEU A N 1
ATOM 656 C CA . LEU A 1 88 ? 2.528 5.771 -11.258 1.00 91.88 88 LEU A CA 1
ATOM 657 C C . LEU A 1 88 ? 3.119 5.130 -12.531 1.00 91.88 88 LEU A C 1
ATOM 659 O O . LEU A 1 88 ? 4.303 5.318 -12.806 1.00 91.88 88 LEU A O 1
ATOM 663 N N . GLY A 1 89 ? 2.323 4.409 -13.333 1.00 90.69 89 GLY A N 1
ATOM 664 C CA . GLY A 1 89 ? 2.804 3.697 -14.525 1.00 90.69 89 GLY A CA 1
ATOM 665 C C . GLY A 1 89 ? 3.707 2.502 -14.196 1.00 90.69 89 GLY A C 1
ATOM 666 O O . GLY A 1 89 ? 4.658 2.220 -14.933 1.00 90.69 89 GLY A O 1
ATOM 667 N N . LEU A 1 90 ? 3.441 1.856 -13.056 1.00 94.44 90 LEU A N 1
ATOM 668 C CA . LEU A 1 90 ? 4.211 0.741 -12.504 1.00 94.44 90 LEU A CA 1
ATOM 669 C C . LEU A 1 90 ? 3.475 -0.605 -12.536 1.00 94.44 90 LEU A C 1
ATOM 671 O O . LEU A 1 90 ? 4.094 -1.626 -12.256 1.00 94.44 90 LEU A O 1
ATOM 675 N N . ALA A 1 91 ? 2.180 -0.623 -12.863 1.00 93.38 91 ALA A N 1
ATOM 676 C CA . ALA A 1 91 ? 1.338 -1.819 -12.756 1.00 93.38 91 ALA A CA 1
ATOM 677 C C . ALA A 1 91 ? 1.808 -3.009 -13.621 1.00 93.38 91 ALA A C 1
ATOM 679 O O . ALA A 1 91 ? 1.517 -4.152 -13.288 1.00 93.38 91 ALA A O 1
ATOM 680 N N . ASP A 1 92 ? 2.543 -2.754 -14.705 1.00 92.25 92 ASP A N 1
ATOM 681 C CA . ASP A 1 92 ? 3.128 -3.771 -15.589 1.00 92.25 92 ASP A CA 1
ATOM 682 C C . ASP A 1 92 ? 4.511 -4.268 -15.135 1.00 92.25 92 ASP A C 1
ATOM 684 O O . ASP A 1 92 ? 4.988 -5.284 -15.632 1.00 92.25 92 ASP A O 1
ATOM 688 N N . VAL A 1 93 ? 5.177 -3.561 -14.217 1.00 93.94 93 VAL A N 1
ATOM 689 C CA . VAL A 1 93 ? 6.592 -3.803 -13.870 1.00 93.94 93 VAL A CA 1
ATOM 690 C C . VAL A 1 93 ? 6.835 -4.128 -12.409 1.00 93.94 93 VAL A C 1
ATOM 692 O O . VAL A 1 93 ? 7.881 -4.687 -12.092 1.00 93.94 93 VAL A O 1
ATOM 695 N N . LEU A 1 94 ? 5.910 -3.773 -11.523 1.00 92.56 94 LEU A N 1
ATOM 696 C CA . LEU A 1 94 ? 6.067 -3.917 -10.086 1.00 92.56 94 LEU A CA 1
ATOM 697 C C . LEU A 1 94 ? 4.755 -4.388 -9.465 1.00 92.56 94 LEU A C 1
ATOM 699 O O . LEU A 1 94 ? 3.694 -3.826 -9.731 1.00 92.56 94 LEU A O 1
ATOM 703 N N . ALA A 1 95 ? 4.849 -5.390 -8.603 1.00 92.81 95 ALA A N 1
ATOM 704 C CA . ALA A 1 95 ? 3.753 -5.884 -7.790 1.00 92.81 95 ALA A CA 1
ATOM 705 C C . ALA A 1 95 ? 4.232 -6.086 -6.349 1.00 92.81 95 ALA A C 1
ATOM 707 O O . ALA A 1 95 ? 5.414 -6.330 -6.107 1.00 92.81 95 ALA A O 1
ATOM 708 N N . PHE A 1 96 ? 3.304 -5.996 -5.400 1.00 92.06 96 PHE A N 1
ATOM 709 C CA . PHE A 1 96 ? 3.568 -6.282 -3.995 1.00 92.06 96 PHE A CA 1
ATOM 710 C C . PHE A 1 96 ? 2.741 -7.482 -3.556 1.00 92.06 96 PHE A C 1
ATOM 712 O O . PHE A 1 96 ? 1.520 -7.481 -3.726 1.00 92.06 96 PHE A O 1
ATOM 719 N N . ASP A 1 97 ? 3.406 -8.475 -2.978 1.00 90.81 97 ASP A N 1
ATOM 720 C CA . ASP A 1 97 ? 2.760 -9.557 -2.249 1.00 90.81 97 ASP A CA 1
ATOM 721 C C . ASP A 1 97 ? 2.808 -9.237 -0.755 1.00 90.81 97 ASP A C 1
ATOM 723 O O . ASP A 1 97 ? 3.877 -9.148 -0.156 1.00 90.81 97 ASP A O 1
ATOM 727 N N . ILE A 1 98 ? 1.637 -9.019 -0.163 1.00 87.88 98 ILE A N 1
ATOM 728 C CA . ILE A 1 98 ? 1.502 -8.610 1.239 1.00 87.88 98 ILE A CA 1
ATOM 729 C C . ILE A 1 98 ? 1.174 -9.786 2.168 1.00 87.88 98 ILE A C 1
ATOM 731 O O . ILE A 1 98 ? 0.934 -9.562 3.348 1.00 87.88 98 ILE A O 1
ATOM 735 N N . GLY A 1 99 ? 1.107 -11.026 1.663 1.00 85.38 99 GLY A N 1
ATOM 736 C CA . GLY A 1 99 ? 1.044 -12.241 2.491 1.00 85.38 99 GLY A CA 1
ATOM 737 C C . GLY A 1 99 ? -0.129 -12.344 3.480 1.00 85.38 99 GLY A C 1
ATOM 738 O O . GLY A 1 99 ? -0.061 -13.119 4.429 1.00 85.38 99 GLY A O 1
ATOM 739 N N . GLY A 1 100 ? -1.193 -11.555 3.305 1.00 86.69 100 GLY A N 1
ATOM 740 C CA . GLY A 1 100 ? -2.297 -11.465 4.271 1.00 86.69 100 GLY A CA 1
ATOM 741 C C . GLY A 1 100 ? -2.066 -10.498 5.440 1.00 86.69 100 GLY A C 1
ATOM 742 O O . GLY A 1 100 ? -2.947 -10.359 6.289 1.00 86.69 100 GLY A O 1
ATOM 743 N N . ASP A 1 101 ? -0.928 -9.804 5.478 1.00 90.31 101 ASP A N 1
ATOM 744 C CA . ASP A 1 101 ? -0.598 -8.809 6.493 1.00 90.31 101 ASP A CA 1
ATOM 745 C C . ASP A 1 101 ? -1.079 -7.412 6.064 1.00 90.31 101 ASP A C 1
ATOM 747 O O . ASP A 1 101 ? -0.524 -6.741 5.186 1.00 90.31 101 ASP A O 1
ATOM 751 N N . VAL A 1 102 ? -2.141 -6.955 6.728 1.00 90.31 102 VAL A N 1
ATOM 752 C CA . VAL A 1 102 ? -2.706 -5.616 6.534 1.00 90.31 102 VAL A CA 1
ATOM 753 C C . VAL A 1 102 ? -1.705 -4.521 6.909 1.00 90.31 102 VAL A C 1
ATOM 755 O O . VAL A 1 102 ? -1.640 -3.503 6.223 1.00 90.31 102 VAL A O 1
ATOM 758 N N . GLU A 1 103 ? -0.920 -4.691 7.976 1.00 90.38 103 GLU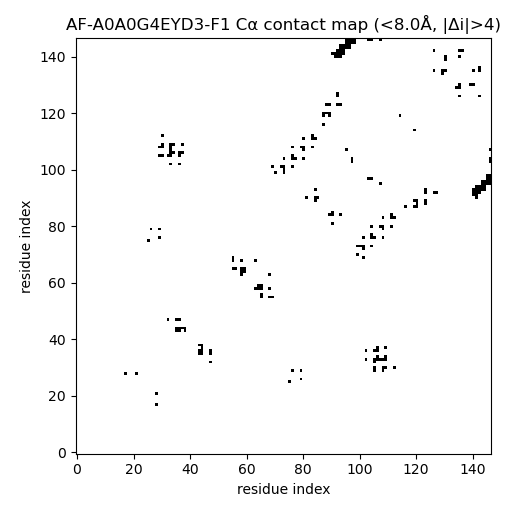 A N 1
ATOM 759 C CA . GLU A 1 103 ? 0.066 -3.693 8.399 1.00 90.38 103 GLU A CA 1
ATOM 760 C C . GLU A 1 103 ? 1.198 -3.584 7.369 1.00 90.38 103 GLU A C 1
ATOM 762 O O . GLU A 1 103 ? 1.597 -2.470 7.022 1.00 90.38 103 GLU A O 1
ATOM 767 N N . ALA A 1 104 ? 1.667 -4.710 6.823 1.00 91.88 104 ALA A N 1
ATOM 768 C CA . ALA A 1 104 ? 2.636 -4.724 5.725 1.00 91.88 104 ALA A CA 1
ATOM 769 C C . ALA A 1 104 ? 2.087 -4.002 4.482 1.00 91.88 104 ALA A C 1
ATOM 771 O O . ALA A 1 104 ? 2.737 -3.101 3.943 1.00 91.88 104 ALA A O 1
ATOM 772 N N . GLY A 1 105 ? 0.843 -4.291 4.087 1.00 93.25 105 GLY A N 1
ATOM 773 C CA . GLY A 1 105 ? 0.186 -3.586 2.984 1.00 93.25 105 GLY A CA 1
ATOM 774 C C . GLY A 1 105 ? 0.034 -2.079 3.225 1.00 93.25 105 GLY A C 1
ATOM 775 O O . GLY A 1 105 ? 0.277 -1.279 2.323 1.00 93.25 105 GLY A O 1
ATOM 776 N N . LEU A 1 106 ? -0.284 -1.658 4.451 1.00 94.00 106 LEU A N 1
ATOM 777 C CA . LEU A 1 106 ? -0.348 -0.240 4.820 1.00 94.00 106 LEU A CA 1
ATOM 778 C C . LEU A 1 106 ? 1.019 0.458 4.711 1.00 94.00 106 LEU A C 1
ATOM 780 O O . LEU A 1 106 ? 1.082 1.615 4.294 1.00 94.00 106 LEU A O 1
ATOM 784 N N . LYS A 1 107 ? 2.126 -0.230 5.015 1.00 93.69 107 LYS A N 1
ATOM 785 C CA . LYS A 1 107 ? 3.480 0.314 4.796 1.00 93.69 107 LYS A CA 1
ATOM 786 C C . LYS A 1 107 ? 3.779 0.497 3.309 1.00 93.69 107 LYS A C 1
ATOM 788 O O . LYS A 1 107 ? 4.319 1.535 2.927 1.00 93.69 107 LYS A O 1
ATOM 793 N N . VAL A 1 108 ? 3.379 -0.456 2.464 1.00 94.25 108 VAL A N 1
ATOM 794 C CA . VAL A 1 108 ? 3.502 -0.333 0.999 1.00 94.25 108 VAL A CA 1
ATOM 795 C C . VAL A 1 108 ? 2.723 0.879 0.491 1.00 94.25 108 VAL A C 1
ATOM 797 O O . VAL A 1 108 ? 3.271 1.685 -0.263 1.00 94.25 108 VAL A O 1
ATOM 800 N N . VAL A 1 109 ? 1.476 1.058 0.945 1.00 94.31 109 VAL A N 1
ATOM 801 C CA . VAL A 1 109 ? 0.673 2.246 0.611 1.00 94.31 109 VAL A CA 1
ATOM 802 C C . VAL A 1 109 ? 1.425 3.526 0.966 1.00 94.31 109 VAL A C 1
ATOM 804 O O . VAL A 1 109 ? 1.555 4.406 0.117 1.00 94.31 109 VAL A O 1
ATOM 807 N N . TYR A 1 110 ? 1.967 3.616 2.184 1.00 93.12 110 TYR A N 1
ATOM 808 C CA . TYR A 1 110 ? 2.704 4.799 2.623 1.00 93.12 110 TYR A CA 1
ATOM 809 C C . TYR A 1 110 ? 3.884 5.123 1.696 1.00 93.12 110 TYR A C 1
ATOM 811 O O . TYR A 1 110 ? 4.061 6.271 1.292 1.00 93.12 110 TYR A O 1
ATOM 819 N N . VAL A 1 111 ? 4.681 4.115 1.329 1.00 92.88 111 VAL A N 1
ATOM 820 C CA . VAL A 1 111 ? 5.842 4.282 0.439 1.00 92.88 111 VAL A CA 1
ATOM 821 C C . VAL A 1 111 ? 5.414 4.784 -0.944 1.00 92.88 111 VAL A C 1
ATOM 823 O O . VAL A 1 111 ? 6.008 5.729 -1.471 1.00 92.88 111 VAL A O 1
ATOM 826 N N . LEU A 1 112 ? 4.351 4.208 -1.512 1.00 92.81 112 LEU A N 1
ATOM 827 C CA . LEU A 1 112 ? 3.831 4.601 -2.824 1.00 92.81 112 LEU A CA 1
ATOM 828 C C . LEU A 1 112 ? 3.228 6.012 -2.833 1.00 92.81 112 LEU A C 1
ATOM 830 O O . LEU A 1 112 ? 3.317 6.706 -3.844 1.00 92.81 112 LEU A O 1
ATOM 834 N N . GLU A 1 113 ? 2.620 6.450 -1.730 1.00 91.31 113 GLU A N 1
ATOM 835 C CA . GLU A 1 113 ? 2.055 7.798 -1.600 1.00 91.31 113 GLU A CA 1
ATOM 836 C C . GLU A 1 113 ? 3.106 8.873 -1.317 1.00 91.31 113 GLU A C 1
ATOM 838 O O . GLU A 1 113 ? 2.910 10.030 -1.690 1.00 91.31 113 GLU A O 1
ATOM 843 N N . ARG A 1 114 ? 4.208 8.512 -0.650 1.00 89.50 114 ARG A N 1
ATOM 844 C CA . ARG A 1 114 ? 5.261 9.459 -0.267 1.00 89.50 114 ARG A CA 1
ATOM 845 C C . ARG A 1 114 ? 6.261 9.727 -1.388 1.00 89.50 114 ARG A C 1
ATOM 847 O O . ARG A 1 114 ? 6.801 10.829 -1.445 1.00 89.50 114 ARG A O 1
ATOM 854 N N . GLY A 1 115 ? 6.536 8.732 -2.230 1.00 80.81 115 GLY A N 1
ATOM 855 C CA . GLY A 1 115 ? 7.492 8.884 -3.327 1.00 80.81 115 GLY A CA 1
ATOM 856 C C . GLY A 1 115 ? 6.984 9.828 -4.417 1.00 80.81 115 GLY A C 1
ATOM 857 O O . GLY A 1 115 ? 5.786 9.886 -4.709 1.00 80.81 115 GLY A O 1
ATOM 858 N N . ASN A 1 116 ? 7.899 10.567 -5.043 1.00 84.62 116 ASN A N 1
ATOM 859 C CA . ASN A 1 116 ? 7.549 11.468 -6.133 1.00 84.62 116 ASN A CA 1
ATOM 860 C C . ASN A 1 116 ? 7.171 10.660 -7.390 1.00 84.62 116 ASN A C 1
ATOM 862 O O . ASN A 1 116 ? 7.787 9.644 -7.717 1.00 84.62 116 ASN A O 1
ATOM 866 N N . GLY A 1 117 ? 6.178 11.131 -8.148 1.00 85.94 117 GLY A N 1
ATOM 867 C CA . GLY A 1 117 ? 5.766 10.499 -9.402 1.00 85.94 117 GLY A CA 1
ATOM 868 C C . GLY A 1 117 ? 6.901 10.385 -10.427 1.00 85.94 117 GLY A C 1
ATOM 869 O O . GLY A 1 117 ? 6.935 9.424 -11.194 1.00 85.94 117 GLY A O 1
ATOM 870 N N . GLU A 1 118 ? 7.854 11.322 -10.435 1.00 90.12 118 GLU A N 1
ATOM 871 C CA . GLU A 1 118 ? 9.038 11.233 -11.301 1.00 90.12 118 GLU A CA 1
ATOM 872 C C . GLU A 1 118 ? 10.025 10.146 -10.866 1.00 90.12 118 GLU A C 1
ATOM 874 O O . GLU A 1 118 ? 10.521 9.415 -11.725 1.00 90.12 118 GLU A O 1
ATOM 879 N N . GLU A 1 119 ? 10.260 9.994 -9.560 1.00 91.31 119 GLU A N 1
ATOM 880 C CA . GLU A 1 119 ? 11.124 8.947 -8.995 1.00 91.31 119 GLU A CA 1
ATOM 881 C C . GLU A 1 119 ? 10.568 7.563 -9.330 1.00 91.31 119 GLU A C 1
ATOM 883 O O . GLU A 1 119 ? 11.274 6.712 -9.872 1.00 91.31 119 GLU A O 1
ATOM 888 N N . TRP A 1 120 ? 9.267 7.364 -9.107 1.00 93.25 120 TRP A N 1
ATOM 889 C CA . TRP A 1 120 ? 8.590 6.119 -9.448 1.00 93.25 120 TRP A CA 1
ATOM 890 C C . TRP A 1 120 ? 8.595 5.844 -10.948 1.00 93.25 120 TRP A C 1
ATOM 892 O O . TRP A 1 120 ? 8.860 4.720 -11.369 1.00 93.25 120 TRP A O 1
ATOM 902 N N . ARG A 1 121 ? 8.389 6.862 -11.790 1.00 91.19 121 ARG A N 1
ATOM 903 C CA . ARG A 1 121 ? 8.466 6.688 -13.246 1.00 91.19 121 ARG A CA 1
ATOM 904 C C . ARG A 1 121 ? 9.886 6.337 -13.704 1.00 91.19 121 ARG A C 1
ATOM 906 O O . ARG A 1 121 ? 10.045 5.519 -14.611 1.00 91.19 121 ARG A O 1
ATOM 913 N N . ALA A 1 122 ? 10.914 6.927 -13.092 1.00 93.56 12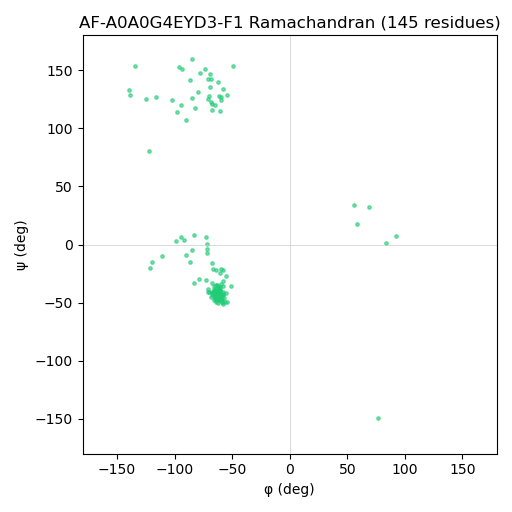2 ALA A N 1
ATOM 914 C CA . ALA A 1 122 ? 12.308 6.567 -13.342 1.00 93.56 122 ALA A CA 1
ATOM 915 C C . ALA A 1 122 ? 12.594 5.119 -12.921 1.00 93.56 122 ALA A C 1
ATOM 917 O O . ALA A 1 122 ? 13.152 4.362 -13.718 1.00 93.56 122 ALA A O 1
ATOM 918 N N . MET A 1 123 ? 12.117 4.709 -11.743 1.00 93.06 123 MET A N 1
ATOM 919 C CA . MET A 1 123 ? 12.199 3.327 -11.269 1.00 93.06 123 MET A CA 1
ATOM 920 C C . MET A 1 123 ? 11.517 2.358 -12.242 1.00 93.06 123 MET A C 1
ATOM 922 O O . MET A 1 123 ? 12.088 1.338 -12.615 1.00 93.06 123 MET A O 1
ATOM 926 N N . GLY A 1 124 ? 10.338 2.712 -12.755 1.00 93.50 124 GLY A N 1
ATOM 927 C CA . GLY A 1 124 ? 9.636 1.907 -13.751 1.00 93.50 124 GLY A CA 1
ATOM 928 C C . GLY A 1 124 ? 10.417 1.733 -15.055 1.00 93.50 124 GLY A C 1
ATOM 929 O O . GLY A 1 124 ? 10.389 0.656 -15.647 1.00 93.50 124 GLY A O 1
ATOM 930 N N . ARG A 1 125 ? 11.132 2.761 -15.534 1.00 93.81 125 ARG A N 1
ATOM 931 C CA . ARG A 1 125 ? 12.022 2.621 -16.705 1.00 93.81 125 ARG A CA 1
ATOM 932 C C . ARG A 1 125 ? 13.216 1.725 -16.397 1.00 93.81 125 ARG A C 1
ATOM 934 O O . ARG A 1 125 ? 13.570 0.890 -17.225 1.00 93.81 125 ARG A O 1
ATOM 941 N N . PHE A 1 126 ? 13.803 1.881 -15.213 1.00 94.06 126 PHE A N 1
ATOM 942 C CA . PHE A 1 126 ? 14.913 1.052 -14.760 1.00 94.06 126 PHE A CA 1
ATOM 943 C C . PHE A 1 126 ? 14.523 -0.431 -14.695 1.00 94.06 126 PHE A C 1
ATOM 945 O O . PHE A 1 126 ? 15.226 -1.261 -15.262 1.00 94.06 126 PHE A O 1
ATOM 952 N N . LEU A 1 127 ? 13.365 -0.760 -14.114 1.00 92.81 127 LEU A N 1
ATOM 953 C CA . LEU A 1 127 ? 12.856 -2.135 -14.051 1.00 92.81 127 LEU A CA 1
ATOM 954 C C . LEU A 1 127 ? 12.604 -2.734 -15.443 1.00 92.81 127 LEU A C 1
ATOM 956 O O . LEU A 1 127 ? 12.964 -3.884 -15.686 1.00 92.81 127 LEU A O 1
ATOM 960 N N . ARG A 1 128 ? 12.055 -1.955 -16.387 1.00 93.12 128 ARG A N 1
ATOM 961 C CA . ARG A 1 128 ? 11.881 -2.408 -17.782 1.00 93.12 128 ARG A CA 1
ATOM 962 C C . ARG A 1 128 ? 13.215 -2.688 -18.463 1.00 93.12 128 ARG A C 1
ATOM 964 O O . ARG A 1 128 ? 13.349 -3.709 -19.130 1.00 93.12 128 ARG A O 1
ATOM 971 N N . LEU A 1 129 ? 14.207 -1.816 -18.283 1.00 93.75 129 LEU A N 1
ATOM 972 C CA . LEU A 1 129 ? 15.553 -2.042 -18.813 1.00 93.75 129 LEU A CA 1
ATOM 973 C C . LEU A 1 129 ? 16.182 -3.289 -18.192 1.00 93.75 129 LEU A C 1
ATOM 975 O O . LEU A 1 129 ? 16.668 -4.145 -18.924 1.00 93.75 129 LEU A O 1
ATOM 979 N N . ALA A 1 130 ? 16.114 -3.431 -16.868 1.00 91.62 130 ALA A N 1
ATOM 980 C CA . ALA A 1 130 ? 16.598 -4.616 -16.173 1.00 91.62 130 ALA A CA 1
ATOM 981 C C . ALA A 1 130 ? 15.951 -5.893 -16.731 1.00 91.62 130 ALA A C 1
ATOM 983 O O . ALA A 1 130 ? 16.656 -6.867 -16.979 1.00 91.62 130 ALA A O 1
ATOM 984 N N . ALA A 1 131 ? 14.648 -5.873 -17.018 1.00 90.38 131 ALA A N 1
ATOM 985 C CA . ALA A 1 131 ? 13.958 -7.003 -17.632 1.00 90.38 131 ALA A CA 1
ATOM 986 C C . ALA A 1 131 ? 14.452 -7.303 -19.059 1.00 90.38 131 ALA A C 1
ATOM 988 O O . ALA A 1 131 ? 14.75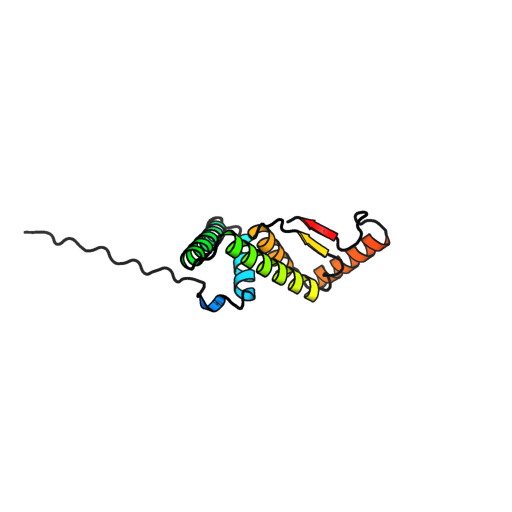3 -8.455 -19.369 1.00 90.38 131 ALA A O 1
ATOM 989 N N . ILE A 1 132 ? 14.610 -6.281 -19.911 1.00 90.06 132 ILE A N 1
ATOM 990 C CA . ILE A 1 132 ? 15.152 -6.426 -21.277 1.00 90.06 132 ILE A CA 1
ATOM 991 C C . ILE A 1 132 ? 16.555 -7.049 -21.247 1.00 90.06 132 ILE A C 1
ATOM 993 O O . ILE A 1 132 ? 16.854 -7.949 -22.031 1.00 90.06 132 ILE A O 1
ATOM 997 N N . TYR A 1 133 ? 17.395 -6.614 -20.308 1.00 90.69 133 TYR A N 1
ATOM 998 C CA . TYR A 1 133 ? 18.750 -7.134 -20.116 1.00 90.69 133 TYR A CA 1
ATOM 999 C C . TYR A 1 133 ? 18.813 -8.417 -19.271 1.00 90.69 133 TYR A C 1
ATOM 1001 O O . TYR A 1 133 ? 19.909 -8.872 -18.951 1.00 90.69 133 TYR A O 1
ATOM 1009 N N . ARG A 1 134 ? 17.666 -9.028 -18.931 1.00 88.06 134 ARG A N 1
ATOM 1010 C CA . ARG A 1 134 ? 17.567 -10.268 -18.134 1.00 88.06 134 ARG A CA 1
ATOM 1011 C C . ARG A 1 134 ? 18.258 -10.188 -16.766 1.00 88.06 134 ARG A C 1
ATOM 1013 O O . ARG A 1 134 ? 18.805 -11.169 -16.275 1.00 88.06 134 ARG A O 1
ATOM 1020 N N . LEU A 1 135 ? 18.218 -9.007 -16.158 1.00 87.62 135 LEU A N 1
ATOM 1021 C CA . LEU A 1 135 ? 18.691 -8.736 -14.799 1.00 87.62 135 LEU A CA 1
ATOM 1022 C C . LEU A 1 135 ? 17.586 -8.925 -13.749 1.00 87.62 135 LEU A C 1
ATOM 1024 O O . LEU A 1 135 ? 17.858 -8.884 -12.552 1.00 87.62 135 LEU A O 1
ATOM 1028 N N . THR A 1 136 ? 16.337 -9.110 -14.180 1.00 83.88 136 THR A N 1
ATOM 1029 C CA . THR A 1 136 ? 15.226 -9.501 -13.304 1.00 83.88 136 THR A CA 1
ATOM 1030 C C . THR A 1 136 ? 15.175 -11.023 -13.129 1.00 83.88 136 THR A C 1
ATOM 1032 O O . THR A 1 136 ? 15.689 -11.749 -13.984 1.00 83.88 136 THR A O 1
ATOM 1035 N N . PRO A 1 137 ? 14.521 -11.526 -12.065 1.00 79.19 137 PRO A N 1
ATOM 1036 C CA . PRO A 1 137 ? 14.264 -12.954 -11.883 1.00 79.19 137 PRO A CA 1
ATOM 1037 C C . PRO A 1 137 ? 13.658 -13.627 -13.129 1.00 79.19 137 PRO A C 1
ATOM 1039 O O . PRO A 1 137 ? 12.992 -12.979 -13.939 1.00 79.19 137 PRO A O 1
ATOM 1042 N N . ALA A 1 138 ? 13.880 -14.939 -13.279 1.00 70.44 138 ALA A N 1
ATOM 1043 C CA . ALA A 1 138 ? 13.537 -15.713 -14.484 1.00 70.44 138 ALA A CA 1
ATOM 1044 C C . ALA A 1 138 ? 12.043 -15.673 -14.868 1.00 70.44 138 ALA A C 1
ATOM 1046 O O . ALA A 1 138 ? 11.680 -15.895 -16.019 1.00 70.44 138 ALA A O 1
ATOM 1047 N N . ASN A 1 139 ? 11.194 -15.363 -13.898 1.00 75.81 139 ASN A N 1
ATOM 1048 C CA . ASN A 1 139 ? 9.754 -15.167 -13.995 1.00 75.81 139 ASN A CA 1
ATOM 1049 C C . ASN A 1 139 ? 9.350 -13.860 -14.710 1.00 75.81 139 ASN A C 1
ATOM 1051 O O . ASN A 1 139 ? 8.176 -13.689 -15.024 1.00 75.81 139 ASN A O 1
ATOM 1055 N N . GLY A 1 140 ? 10.301 -12.979 -15.039 1.00 81.50 140 GLY A N 1
ATOM 1056 C CA . GLY A 1 140 ? 10.053 -11.774 -15.828 1.00 81.50 140 GLY A CA 1
ATOM 1057 C C . GLY A 1 140 ? 9.394 -10.650 -15.027 1.00 81.50 140 GLY A C 1
ATOM 1058 O O . GLY A 1 140 ? 9.655 -10.484 -13.837 1.00 81.50 140 GLY A O 1
ATOM 1059 N N . LEU A 1 141 ? 8.585 -9.837 -15.710 1.00 86.31 141 LEU A N 1
ATOM 1060 C CA . LEU A 1 141 ? 7.793 -8.770 -15.097 1.00 86.31 141 LEU A CA 1
ATOM 1061 C C . LEU A 1 141 ? 6.357 -9.246 -14.803 1.00 86.31 141 LEU A C 1
ATOM 1063 O O . LEU A 1 141 ? 5.843 -10.086 -15.544 1.00 86.31 141 LEU A O 1
ATOM 1067 N N . PRO A 1 142 ? 5.681 -8.668 -13.793 1.00 90.75 142 PRO A N 1
ATOM 1068 C CA . PRO A 1 142 ? 6.196 -7.654 -12.870 1.00 90.75 142 PRO A CA 1
ATOM 1069 C C . PRO A 1 142 ? 7.183 -8.237 -11.847 1.00 90.75 142 PRO A C 1
ATOM 1071 O O . PRO A 1 142 ? 7.075 -9.393 -11.446 1.00 90.75 142 PRO A O 1
ATOM 1074 N N . LEU A 1 143 ? 8.130 -7.413 -11.386 1.00 90.44 143 LEU A N 1
ATOM 1075 C CA . LEU A 1 143 ? 8.944 -7.738 -10.219 1.00 90.44 143 LEU A CA 1
ATOM 1076 C C . LEU A 1 143 ? 8.027 -7.787 -8.993 1.00 90.44 143 LEU A C 1
ATOM 1078 O O . LEU A 1 143 ? 7.381 -6.792 -8.664 1.00 90.44 143 LEU A O 1
ATOM 1082 N N . VAL A 1 144 ? 7.970 -8.938 -8.328 1.00 90.81 144 VAL A N 1
ATOM 1083 C CA . VAL A 1 144 ? 7.149 -9.129 -7.128 1.00 90.81 144 VAL A CA 1
ATOM 1084 C C . VAL A 1 144 ? 8.006 -8.878 -5.893 1.00 90.81 144 VAL A C 1
ATOM 1086 O O . VAL A 1 144 ? 9.007 -9.561 -5.683 1.00 90.81 144 VAL A O 1
ATOM 1089 N N . LEU A 1 145 ? 7.616 -7.894 -5.085 1.00 88.56 145 LEU A N 1
ATOM 1090 C CA . LEU A 1 145 ? 8.226 -7.610 -3.790 1.00 88.56 145 LEU A CA 1
ATOM 1091 C C . LEU A 1 145 ? 7.329 -8.145 -2.675 1.00 88.56 145 LEU A C 1
ATOM 1093 O O . LEU A 1 145 ? 6.159 -7.773 -2.595 1.00 88.56 145 LEU A O 1
ATOM 1097 N N . SER A 1 146 ? 7.878 -8.991 -1.809 1.00 86.88 146 SER A N 1
ATOM 1098 C CA . SER A 1 146 ? 7.201 -9.407 -0.579 1.00 86.88 146 SER A CA 1
ATOM 1099 C C . SER A 1 146 ? 7.350 -8.313 0.479 1.00 86.88 146 SER A C 1
ATOM 1101 O O . SER A 1 146 ? 8.454 -7.792 0.663 1.00 86.88 146 SER A O 1
ATOM 1103 N N . ALA A 1 147 ? 6.241 -7.937 1.114 1.00 77.88 147 ALA A N 1
ATOM 1104 C CA . ALA A 1 147 ? 6.191 -6.901 2.149 1.00 77.88 147 ALA A CA 1
ATOM 1105 C C . ALA A 1 147 ? 6.463 -7.440 3.561 1.00 77.88 147 ALA A C 1
ATOM 1107 O O . ALA A 1 147 ? 6.223 -8.646 3.795 1.00 77.88 147 ALA A O 1
#

Foldseek 3Di:
DDDDDDDDDDDDPDDDPDDPVCVPVCLVVLLVLLCLLPDPDPVSVVVSVVVLVVVLVVVVVVVDHSVNSLVVLVVVLQVLLCVLCVVLVNNWAEEEDAPSDSSSSSPSNNVSVPDDSVVSNVVSVVSVVCQVVVVAPPVGPHRYHYD

Organism: Vitrella brassicaformis (strain CCMP3155) (NCBI:txid1169540)

Solvent-accessible surface area (backbone atoms only — not comparable to full-atom values): 8570 Å² total; per-residue (Å²): 142,80,86,83,81,81,78,83,79,82,77,78,79,78,78,72,94,65,59,81,83,53,76,80,59,54,67,69,59,45,56,52,50,6,51,30,59,66,41,90,47,65,69,46,36,50,48,50,54,50,50,53,54,51,50,36,54,55,40,40,78,73,74,43,52,59,67,59,48,50,51,52,52,39,50,53,47,52,51,51,42,51,52,50,29,50,77,39,68,23,59,73,48,45,45,75,45,36,90,88,39,55,64,41,37,25,39,51,42,37,51,67,69,68,52,54,64,65,59,48,38,53,49,38,51,51,50,52,49,33,46,78,71,63,71,43,63,96,85,46,71,44,46,73,44,78,92

Secondary structure (DSSP, 8-state):
----PPPPPPPPPPP-SS-GGGGS--HHHHHHHHHHHT-S-HHHHHHHHHHHHHHHHHHHHTT--HHHHHHHHHHHHHHHHHHHHHHHT-TTTEEEE-TT-HHHHHHHHHHHHHS-HHHHHHHHHHHHHHHHTT-S-TT-SSEEEE-